Protein AF-A0A3P0PEV6-F1 (afdb_monomer)

Mean predicted aligned error: 9.96 Å

Radius of gyration: 18.01 Å; Cα contacts (8 Å, |Δi|>4): 30; chains: 1; bounding box: 53×32×45 Å

Solvent-accessible surface area (backbone atoms only — not comparable to full-atom values): 5858 Å² total; per-residue (Å²): 141,81,81,79,68,95,72,70,82,82,66,92,48,64,63,64,46,45,53,36,27,69,72,70,74,48,88,62,90,72,59,62,89,74,45,46,67,37,41,75,70,62,70,40,79,86,80,74,86,86,73,80,89,79,88,76,76,92,76,93,84,73,64,90,91,54,81,74,51,72,69,55,47,52,51,56,73,65,50,70,82,85,123

Structure (mmCIF, N/CA/C/O backbone):
data_AF-A0A3P0PEV6-F1
#
_entry.id   AF-A0A3P0PEV6-F1
#
loop_
_atom_site.group_PDB
_atom_site.id
_atom_site.type_symbol
_atom_site.label_atom_id
_atom_site.label_alt_id
_atom_site.label_comp_id
_atom_site.label_asym_id
_atom_site.label_entity_id
_atom_site.label_seq_id
_atom_site.pdbx_PDB_ins_code
_atom_site.Cartn_x
_atom_site.Cartn_y
_atom_site.Cartn_z
_atom_site.occupancy
_atom_site.B_iso_or_equiv
_atom_site.auth_seq_id
_atom_site.auth_comp_id
_atom_site.auth_asym_id
_atom_site.auth_atom_id
_atom_site.pdbx_PDB_model_num
ATOM 1 N N . MET A 1 1 ? -32.821 9.396 5.094 1.00 35.88 1 MET A N 1
ATOM 2 C CA . MET A 1 1 ? -32.161 10.718 5.088 1.00 35.88 1 MET A CA 1
ATOM 3 C C . MET A 1 1 ? -30.708 10.529 5.484 1.00 35.88 1 MET A C 1
ATOM 5 O O . MET A 1 1 ? -30.460 10.161 6.619 1.00 35.88 1 MET A O 1
ATOM 9 N N . ASN A 1 2 ? -29.790 10.694 4.534 1.00 36.09 2 ASN A N 1
ATOM 10 C CA . ASN A 1 2 ? -28.443 11.221 4.757 1.00 36.09 2 ASN A CA 1
ATOM 11 C C . ASN A 1 2 ? -27.929 11.677 3.390 1.00 36.09 2 ASN A C 1
ATOM 13 O O . ASN A 1 2 ? -27.650 10.878 2.500 1.00 36.09 2 ASN A O 1
ATOM 17 N N . THR A 1 3 ? -27.960 12.988 3.206 1.00 36.88 3 THR A N 1
ATOM 18 C CA . THR A 1 3 ? -27.526 13.722 2.025 1.00 36.88 3 THR A CA 1
ATOM 19 C C . THR A 1 3 ? -26.007 13.619 1.931 1.00 36.88 3 THR A C 1
ATOM 21 O O . THR A 1 3 ? -25.294 14.181 2.757 1.00 36.88 3 THR A O 1
ATOM 24 N N . VAL A 1 4 ? -25.501 12.901 0.928 1.00 48.25 4 VAL A N 1
ATOM 25 C CA . VAL A 1 4 ? -24.099 13.033 0.516 1.00 48.25 4 VAL A CA 1
ATOM 26 C C . VAL A 1 4 ? -23.953 14.450 -0.031 1.00 48.25 4 VAL A C 1
ATOM 28 O O . VAL A 1 4 ? -24.564 14.797 -1.041 1.00 48.25 4 VAL A O 1
ATOM 31 N N . VAL A 1 5 ? -23.224 15.299 0.691 1.00 43.81 5 VAL A N 1
ATOM 32 C CA . VAL A 1 5 ? -22.986 16.695 0.315 1.00 43.81 5 VAL A CA 1
ATOM 33 C C . VAL A 1 5 ? -22.260 16.704 -1.031 1.00 43.81 5 VAL A C 1
ATOM 35 O O . VAL A 1 5 ? -21.173 16.146 -1.158 1.00 43.81 5 VAL A O 1
ATOM 38 N N . GLY A 1 6 ? -22.880 17.312 -2.044 1.00 47.06 6 GLY A N 1
ATOM 39 C CA . GLY A 1 6 ? -22.467 17.273 -3.453 1.00 47.06 6 GLY A CA 1
ATOM 40 C C . GLY A 1 6 ? -21.177 18.020 -3.805 1.00 47.06 6 GLY A C 1
ATOM 41 O O . GLY A 1 6 ? -21.077 18.515 -4.916 1.00 47.06 6 GLY A O 1
ATOM 42 N N . ASN A 1 7 ? -20.219 18.124 -2.881 1.00 52.97 7 ASN A N 1
ATOM 43 C CA . ASN A 1 7 ? -18.923 18.787 -3.060 1.00 52.97 7 ASN A CA 1
ATOM 44 C C . ASN A 1 7 ? -17.824 18.165 -2.170 1.00 52.97 7 ASN A C 1
ATOM 46 O O . ASN A 1 7 ? -16.937 18.866 -1.689 1.00 52.97 7 ASN A O 1
ATOM 50 N N . ALA A 1 8 ? -17.867 16.854 -1.910 1.00 56.5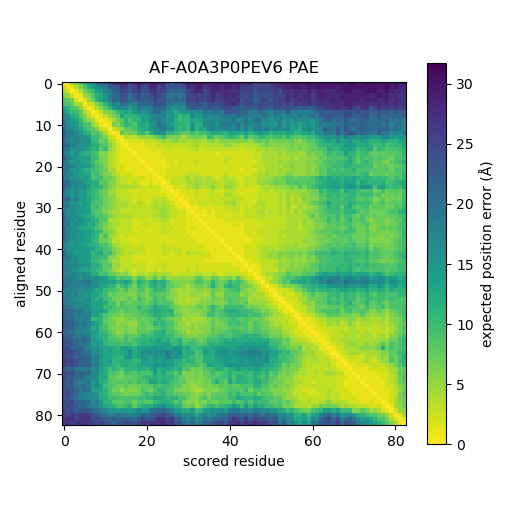6 8 ALA A N 1
ATOM 51 C CA . ALA A 1 8 ? -16.735 16.188 -1.267 1.00 56.56 8 ALA A CA 1
ATOM 52 C C . ALA A 1 8 ? -15.530 16.205 -2.236 1.00 56.56 8 ALA A C 1
ATOM 54 O O . ALA A 1 8 ? -15.644 15.653 -3.338 1.00 56.56 8 ALA A O 1
ATOM 55 N N . PRO A 1 9 ? -14.398 16.851 -1.890 1.00 54.56 9 PRO A N 1
ATOM 56 C CA . PRO A 1 9 ? -13.250 16.936 -2.781 1.00 54.56 9 PRO A CA 1
ATOM 57 C C . PRO A 1 9 ? -12.751 15.527 -3.090 1.00 54.56 9 PRO A C 1
ATOM 59 O O . PRO A 1 9 ? -12.316 14.788 -2.210 1.00 54.56 9 PRO A O 1
ATOM 62 N N . THR A 1 10 ? -12.828 15.134 -4.359 1.00 53.50 10 THR A N 1
ATOM 63 C CA . THR A 1 10 ? -12.289 13.849 -4.799 1.00 53.50 10 THR A CA 1
ATOM 64 C C . THR A 1 10 ? -10.780 13.999 -4.911 1.00 53.50 10 THR A C 1
ATOM 66 O O . THR A 1 10 ? -10.242 14.417 -5.937 1.00 53.50 10 THR A O 1
ATOM 69 N N . VAL A 1 11 ? -10.077 13.722 -3.819 1.00 56.12 11 VAL A N 1
ATOM 70 C CA . VAL A 1 11 ? -8.618 13.769 -3.807 1.00 56.12 11 VAL A CA 1
ATOM 71 C C . VAL A 1 11 ? -8.107 12.516 -4.519 1.00 56.12 11 VAL A C 1
ATOM 73 O O . VAL A 1 11 ? -8.184 11.411 -3.994 1.00 56.12 11 VAL A O 1
ATOM 76 N N . ASN A 1 12 ? -7.563 12.674 -5.729 1.00 57.09 12 ASN A N 1
ATOM 77 C CA . ASN A 1 12 ? -6.950 11.579 -6.505 1.00 57.09 12 ASN A CA 1
ATOM 78 C C . ASN A 1 12 ? -5.591 11.114 -5.929 1.00 57.09 12 ASN A C 1
ATOM 80 O O . ASN A 1 12 ? -4.830 10.392 -6.565 1.00 57.09 12 ASN A O 1
ATOM 84 N N . GLN A 1 13 ? -5.251 11.574 -4.729 1.00 61.75 13 GLN A N 1
ATOM 85 C CA . GLN A 1 13 ? -4.075 11.156 -3.990 1.00 61.75 13 GLN A CA 1
ATOM 86 C C . GLN A 1 13 ? -4.575 10.326 -2.810 1.00 61.75 13 GLN A C 1
ATOM 88 O O . GLN A 1 13 ? -5.228 10.842 -1.902 1.00 61.75 13 GLN A O 1
ATOM 93 N N . VAL A 1 14 ? -4.298 9.024 -2.833 1.00 72.12 14 VAL A N 1
ATOM 94 C CA . VAL A 1 14 ? -4.738 8.119 -1.762 1.00 72.12 14 VAL A CA 1
ATOM 95 C C . VAL A 1 14 ? -4.073 8.517 -0.436 1.00 72.12 14 VAL A C 1
ATOM 97 O O . VAL A 1 14 ? -4.729 8.525 0.599 1.00 72.12 14 VAL A O 1
ATOM 100 N N . THR A 1 15 ? -2.809 8.953 -0.473 1.00 79.62 15 THR A N 1
ATOM 101 C CA . THR A 1 15 ? -2.006 9.253 0.723 1.00 79.62 15 THR A CA 1
ATOM 102 C C . THR A 1 15 ? -2.549 10.404 1.587 1.00 79.62 15 THR A C 1
ATOM 104 O O . THR A 1 15 ? -2.720 10.182 2.782 1.00 79.62 15 THR A O 1
ATOM 107 N N . PRO A 1 16 ? -2.883 11.604 1.064 1.00 82.06 16 PRO A N 1
ATOM 108 C CA . PRO A 1 16 ? -3.400 12.690 1.901 1.00 82.06 16 PRO A CA 1
ATOM 109 C C . PRO A 1 16 ? -4.748 12.374 2.559 1.00 82.06 16 PRO A C 1
ATOM 111 O O . PRO A 1 16 ? -4.919 12.653 3.741 1.00 82.06 16 PRO A O 1
ATOM 114 N N . SER A 1 17 ? -5.682 11.750 1.827 1.00 83.94 17 SER A N 1
ATOM 115 C CA . SER A 1 17 ? -6.981 11.348 2.398 1.00 83.94 17 SER A CA 1
ATOM 116 C C . SER A 1 17 ? -6.828 10.256 3.461 1.00 83.94 17 SER A C 1
ATOM 118 O O . SER A 1 17 ? -7.536 10.249 4.464 1.00 83.94 17 SER A O 1
ATOM 120 N N . PHE A 1 18 ? -5.865 9.348 3.277 1.00 88.06 18 PHE A N 1
ATOM 121 C CA . PHE A 1 18 ? -5.562 8.318 4.260 1.00 88.06 18 PHE A CA 1
ATOM 122 C C . PHE A 1 18 ? -4.956 8.901 5.536 1.00 88.06 18 PHE A C 1
ATOM 124 O O . PHE A 1 18 ? -5.390 8.546 6.627 1.00 88.06 18 PHE A O 1
ATOM 131 N N . ASN A 1 19 ? -4.033 9.857 5.410 1.00 88.44 19 ASN A N 1
ATOM 132 C CA . ASN A 1 19 ? -3.468 10.558 6.563 1.00 88.44 19 ASN A CA 1
ATOM 133 C C . ASN A 1 19 ? -4.537 11.353 7.326 1.00 88.44 19 ASN A C 1
ATOM 135 O O . ASN A 1 19 ? -4.581 11.281 8.546 1.00 88.44 19 ASN A O 1
ATOM 139 N N . ALA A 1 20 ? -5.443 12.045 6.629 1.00 88.00 20 ALA A N 1
ATOM 140 C CA . ALA A 1 20 ? -6.554 12.739 7.281 1.00 88.00 20 ALA A CA 1
ATOM 141 C C . ALA A 1 20 ? -7.456 11.772 8.073 1.00 88.00 20 ALA A C 1
ATOM 143 O O . ALA A 1 20 ? -7.868 12.090 9.186 1.00 88.00 20 ALA A O 1
ATOM 144 N N . ALA A 1 21 ? 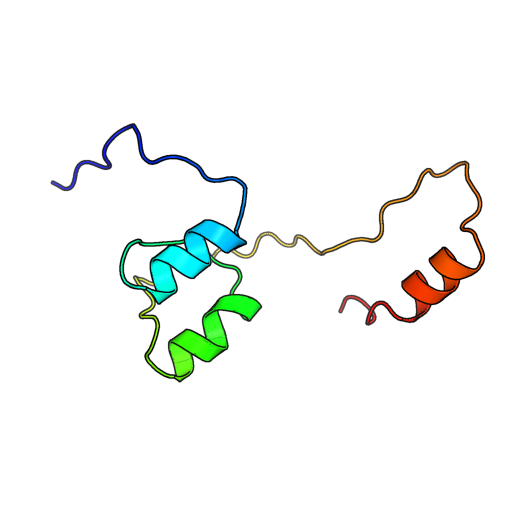-7.711 10.572 7.540 1.00 90.00 21 ALA A N 1
ATOM 145 C CA . ALA A 1 21 ? -8.466 9.542 8.250 1.00 90.00 21 ALA A CA 1
ATOM 146 C C . ALA A 1 21 ? -7.725 8.997 9.486 1.00 90.00 21 ALA A C 1
ATOM 148 O O . ALA A 1 21 ? -8.363 8.748 10.506 1.00 90.00 21 ALA A O 1
ATOM 149 N N . LEU A 1 22 ? -6.396 8.848 9.426 1.00 91.25 22 LEU A N 1
ATOM 150 C CA . LEU A 1 22 ? -5.582 8.454 10.586 1.00 91.25 22 LEU A CA 1
ATOM 151 C C . LEU A 1 22 ? -5.622 9.495 11.714 1.00 91.25 22 LEU A C 1
ATOM 153 O O . LEU A 1 22 ? -5.617 9.119 12.882 1.00 91.25 22 LEU A O 1
ATOM 157 N N . GLU A 1 23 ? -5.727 10.779 11.371 1.00 92.50 23 GLU A N 1
ATOM 158 C CA . GLU A 1 23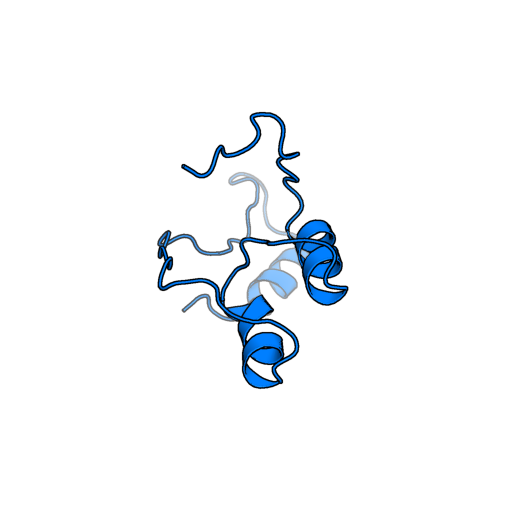 ? -5.892 11.888 12.325 1.00 92.50 23 GLU A CA 1
ATOM 159 C C . GLU A 1 23 ? -7.353 12.065 12.799 1.00 92.50 23 GLU A C 1
ATOM 161 O O . GLU A 1 23 ? -7.667 12.989 13.549 1.00 92.50 23 GLU A O 1
ATOM 166 N N . GLY A 1 24 ? -8.280 11.209 12.349 1.00 89.56 24 GLY A N 1
AT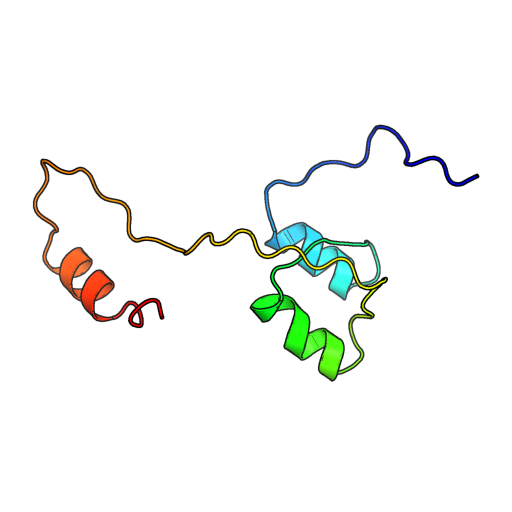OM 167 C CA . GLY A 1 24 ? -9.702 11.296 12.697 1.00 89.56 24 GLY A CA 1
ATOM 168 C C . GLY A 1 24 ? -10.448 12.466 12.044 1.00 89.56 24 GLY A C 1
ATOM 169 O O . GLY A 1 24 ? -11.535 12.826 12.493 1.00 89.56 24 GLY A O 1
ATOM 170 N N . LEU A 1 25 ? -9.881 13.063 10.992 1.00 88.75 25 LEU A N 1
ATOM 171 C CA . LEU A 1 25 ? -10.425 14.235 10.300 1.00 88.75 25 LEU A CA 1
ATOM 172 C C . LEU A 1 25 ? -11.286 13.881 9.078 1.00 88.75 25 LEU A C 1
ATOM 174 O O . LEU A 1 25 ? -11.917 14.772 8.512 1.00 88.75 25 LEU A O 1
ATOM 178 N N . ASP A 1 26 ? -11.300 12.615 8.645 1.00 84.12 26 ASP A N 1
ATOM 179 C CA . ASP A 1 26 ? -11.976 12.203 7.409 1.00 84.12 26 ASP A CA 1
ATOM 180 C C . ASP A 1 26 ? -12.404 10.720 7.401 1.00 84.12 26 ASP A C 1
ATOM 182 O O . ASP A 1 26 ? -11.959 9.909 8.218 1.00 84.12 26 ASP A O 1
ATOM 186 N N . VAL A 1 27 ? -13.247 10.357 6.430 1.00 86.44 27 VAL A N 1
ATOM 187 C CA . VAL A 1 27 ? -13.568 8.977 6.046 1.00 86.44 27 VAL A CA 1
ATOM 188 C C . VAL A 1 27 ? -13.013 8.723 4.648 1.00 86.44 27 VAL A C 1
ATOM 190 O O . VAL A 1 27 ? -13.429 9.345 3.676 1.00 86.44 27 VAL A O 1
ATOM 193 N N . THR A 1 28 ? -12.110 7.751 4.522 1.00 87.50 28 THR A N 1
ATOM 194 C CA . THR A 1 28 ? -11.416 7.467 3.258 1.00 87.50 28 THR A CA 1
ATOM 195 C C . THR A 1 28 ? -11.703 6.068 2.714 1.00 87.50 28 THR A C 1
ATOM 197 O O . THR A 1 28 ? -11.977 5.121 3.457 1.00 87.50 28 THR A O 1
ATOM 200 N N . ARG A 1 29 ? -11.560 5.915 1.393 1.00 85.62 29 ARG A N 1
ATOM 201 C CA . ARG A 1 29 ? -11.465 4.611 0.732 1.00 85.62 29 ARG A CA 1
ATOM 202 C C . ARG A 1 29 ? -9.995 4.280 0.511 1.00 85.62 29 ARG A C 1
ATOM 204 O O . ARG A 1 29 ? -9.315 4.940 -0.267 1.00 85.62 29 ARG A O 1
ATOM 211 N N . SER A 1 30 ? -9.534 3.201 1.130 1.00 85.12 30 SER A N 1
ATOM 212 C CA . SER A 1 30 ? -8.145 2.756 1.036 1.00 85.12 30 SER A CA 1
ATOM 213 C C . SER A 1 30 ? -8.039 1.352 0.442 1.00 85.12 30 SER A C 1
ATOM 215 O O . SER A 1 30 ? -8.999 0.578 0.470 1.00 85.12 30 SER A O 1
ATOM 217 N N . ARG A 1 31 ? -6.866 1.017 -0.108 1.00 85.44 31 ARG A N 1
ATOM 218 C CA . ARG A 1 31 ? -6.539 -0.377 -0.427 1.00 85.44 31 ARG A CA 1
ATOM 219 C C . ARG A 1 31 ? -6.355 -1.133 0.879 1.00 85.44 31 ARG A C 1
ATOM 221 O O . ARG A 1 31 ? -5.705 -0.639 1.797 1.00 85.44 31 ARG A O 1
ATOM 228 N N . ASP A 1 32 ? -6.866 -2.355 0.921 1.00 85.50 32 ASP A N 1
ATOM 229 C CA . ASP A 1 32 ? -6.868 -3.161 2.139 1.00 85.50 32 ASP A CA 1
ATOM 230 C C . ASP A 1 32 ? -5.458 -3.333 2.731 1.00 85.50 32 ASP A C 1
ATOM 232 O O . ASP A 1 32 ? -5.262 -3.101 3.916 1.00 85.50 32 ASP A O 1
ATOM 236 N N . VAL A 1 33 ? -4.446 -3.573 1.888 1.00 85.62 33 VAL A N 1
ATOM 237 C CA . VAL A 1 33 ? -3.035 -3.680 2.308 1.00 85.62 33 VAL A CA 1
ATOM 238 C C . VAL A 1 33 ? -2.503 -2.457 3.061 1.00 85.62 33 VAL A C 1
ATOM 240 O O . VAL A 1 33 ? -1.618 -2.606 3.894 1.00 85.62 33 VAL A O 1
ATOM 243 N N . MET A 1 34 ? -3.027 -1.258 2.791 1.00 88.50 34 MET A N 1
ATOM 244 C CA . MET A 1 34 ? -2.612 -0.048 3.506 1.00 88.50 34 MET A CA 1
ATOM 245 C C . MET A 1 34 ? -3.404 0.154 4.798 1.00 88.50 34 MET A C 1
ATOM 247 O O . MET A 1 34 ? -2.854 0.632 5.783 1.00 88.50 34 MET A O 1
ATOM 251 N N . ALA A 1 35 ? -4.698 -0.178 4.797 1.00 90.25 35 ALA A N 1
ATOM 252 C CA . ALA A 1 35 ? -5.582 0.063 5.935 1.00 90.25 35 ALA A CA 1
ATOM 253 C C . ALA A 1 35 ? -5.490 -1.016 7.019 1.00 90.25 35 ALA A C 1
ATOM 255 O O . ALA A 1 35 ? -5.685 -0.712 8.195 1.00 90.25 35 ALA A O 1
ATOM 256 N N . ARG A 1 36 ? -5.190 -2.262 6.637 1.00 91.12 36 ARG A N 1
ATOM 257 C CA . ARG A 1 36 ? -5.259 -3.436 7.514 1.00 91.12 36 ARG A CA 1
ATOM 258 C C . ARG A 1 36 ? -4.480 -3.284 8.828 1.00 91.12 36 ARG A C 1
ATOM 260 O O . ARG A 1 36 ? -5.108 -3.501 9.860 1.00 91.12 36 ARG A O 1
ATOM 267 N N . PRO A 1 37 ? -3.215 -2.814 8.850 1.00 93.75 37 PRO A N 1
ATOM 268 C CA . PRO A 1 37 ? -2.474 -2.669 10.106 1.00 93.75 37 PRO A CA 1
ATOM 269 C C . PRO A 1 37 ? -3.145 -1.704 11.092 1.00 93.75 37 PRO A C 1
ATOM 271 O O . PRO A 1 37 ? -3.137 -1.938 12.295 1.00 93.75 37 PRO A O 1
ATOM 274 N N . PHE A 1 38 ? -3.764 -0.637 10.581 1.00 93.25 38 PHE A N 1
ATOM 275 C CA . PHE A 1 38 ? -4.425 0.384 11.394 1.00 93.25 38 PHE A CA 1
ATOM 276 C C . PHE A 1 38 ? -5.826 -0.032 11.841 1.00 93.25 38 PHE A C 1
ATOM 278 O O . PHE A 1 38 ? -6.317 0.435 12.865 1.00 93.25 38 PHE A O 1
ATOM 285 N N . ILE A 1 39 ? -6.484 -0.903 11.075 1.00 92.62 39 ILE A N 1
ATOM 286 C CA . ILE A 1 39 ? -7.735 -1.536 11.496 1.00 92.62 39 ILE A CA 1
ATOM 287 C C . ILE A 1 39 ? -7.447 -2.540 12.616 1.00 92.62 39 ILE A C 1
ATOM 289 O O . ILE A 1 39 ? -8.134 -2.537 13.633 1.00 92.62 39 ILE A O 1
ATOM 293 N N . GLU A 1 40 ? -6.408 -3.362 12.454 1.00 93.75 40 GLU A N 1
ATOM 294 C CA . GLU A 1 40 ? -5.982 -4.351 13.450 1.00 93.75 40 GLU A CA 1
ATOM 295 C C . GLU A 1 40 ? -5.488 -3.694 14.748 1.00 93.75 40 GLU A C 1
ATOM 297 O O . GLU A 1 40 ? -5.778 -4.197 15.832 1.00 93.75 40 GLU A O 1
ATOM 302 N N . SER A 1 41 ? -4.813 -2.541 14.666 1.00 95.50 41 SER A N 1
ATOM 303 C CA . SER A 1 41 ? -4.413 -1.756 15.844 1.00 95.50 41 SER A CA 1
ATOM 304 C C . SER A 1 41 ? -5.562 -0.977 16.498 1.00 95.50 41 SER A C 1
ATOM 306 O O . SER A 1 41 ? -5.369 -0.389 17.561 1.00 95.50 41 SER A O 1
ATOM 308 N N . GLY A 1 42 ? -6.739 -0.922 15.865 1.00 93.50 42 GLY A N 1
ATOM 309 C CA . GLY A 1 42 ? -7.887 -0.133 16.320 1.00 93.50 42 GLY A CA 1
ATOM 310 C C . GLY A 1 42 ? -7.788 1.374 16.046 1.00 93.50 42 GLY A C 1
ATOM 311 O O . GLY A 1 42 ? -8.681 2.117 16.447 1.00 93.50 42 GLY A O 1
ATOM 312 N N . THR A 1 43 ? -6.742 1.834 15.353 1.00 94.00 43 THR A N 1
ATOM 313 C CA . THR A 1 43 ? -6.576 3.240 14.940 1.00 94.00 43 THR A CA 1
ATOM 314 C C . THR A 1 43 ? -7.626 3.652 13.906 1.00 94.00 43 THR A C 1
ATOM 316 O O . THR A 1 43 ? -8.139 4.765 13.949 1.00 94.00 43 THR A O 1
ATOM 319 N N . LEU A 1 44 ? -7.977 2.747 12.990 1.00 93.25 44 LEU A N 1
ATOM 320 C CA . LEU A 1 44 ? -9.055 2.928 12.024 1.00 93.25 44 LEU A CA 1
ATOM 321 C C . LEU A 1 44 ? -10.192 1.950 12.309 1.00 93.25 44 LEU A C 1
ATOM 323 O O . LEU A 1 44 ? -9.980 0.795 12.670 1.00 93.25 44 LEU A O 1
ATOM 327 N N . LYS A 1 45 ? -11.423 2.392 12.055 1.00 91.50 45 LYS A N 1
ATOM 328 C CA . LYS A 1 45 ? -12.606 1.531 12.090 1.00 91.50 45 LYS A CA 1
ATOM 329 C C . LYS A 1 45 ? -13.147 1.343 10.681 1.00 91.50 45 LYS A C 1
ATOM 331 O O . LYS A 1 45 ? -13.467 2.313 9.997 1.00 91.50 45 LYS A O 1
ATOM 336 N N . ARG A 1 46 ? -13.312 0.088 10.259 1.00 89.06 46 ARG A N 1
ATOM 337 C CA . ARG A 1 46 ? -14.004 -0.229 9.004 1.00 89.06 46 ARG A CA 1
ATOM 338 C C . ARG A 1 46 ? -15.482 0.158 9.111 1.00 89.06 46 ARG A C 1
ATOM 340 O O . ARG A 1 46 ? -16.167 -0.248 10.049 1.00 89.06 46 ARG A O 1
ATOM 347 N N . ILE A 1 47 ? -15.975 0.920 8.135 1.00 88.19 47 ILE A N 1
ATOM 348 C CA . ILE A 1 47 ? -17.387 1.304 8.035 1.00 88.19 47 ILE A CA 1
ATOM 349 C C . ILE A 1 47 ? -18.051 0.439 6.957 1.00 88.19 47 ILE A C 1
ATOM 351 O O . ILE A 1 47 ? -17.902 0.690 5.763 1.00 88.19 47 ILE A O 1
ATOM 355 N N . GLY A 1 48 ? -18.784 -0.585 7.399 1.00 83.31 48 GLY A N 1
ATOM 356 C CA . GLY A 1 48 ? -19.546 -1.494 6.540 1.00 83.31 48 GLY A CA 1
ATOM 357 C C . GLY A 1 48 ? -18.710 -2.506 5.746 1.00 83.31 48 GLY A C 1
ATOM 358 O O . GLY A 1 48 ? -17.476 -2.504 5.745 1.00 83.31 48 GLY A O 1
ATOM 359 N N . ASP A 1 49 ? -19.414 -3.371 5.018 1.00 76.56 49 ASP A N 1
ATOM 360 C CA . ASP A 1 49 ? -18.814 -4.473 4.254 1.00 76.56 49 ASP A CA 1
ATOM 361 C C . ASP A 1 49 ? -18.458 -4.088 2.816 1.00 76.56 49 ASP A C 1
ATOM 363 O O . ASP A 1 49 ? -18.250 -4.950 1.967 1.00 76.56 49 ASP A O 1
ATOM 367 N N . PHE A 1 50 ? -18.341 -2.791 2.524 1.00 75.12 50 PHE A N 1
ATOM 368 C CA . PHE A 1 50 ? -18.043 -2.320 1.176 1.00 75.12 50 PHE A CA 1
ATOM 369 C C . PHE A 1 50 ? -16.588 -2.618 0.786 1.00 75.12 50 PHE A C 1
ATOM 371 O O . PHE A 1 50 ? -15.688 -1.791 0.922 1.00 75.12 50 PHE A O 1
ATOM 378 N N . SER A 1 51 ? -16.360 -3.824 0.280 1.00 77.25 51 SER A N 1
ATOM 379 C CA . SER A 1 51 ? -15.149 -4.218 -0.429 1.00 77.25 51 SER A CA 1
ATOM 380 C C . SER A 1 51 ? -15.481 -4.436 -1.895 1.00 77.25 51 SER A C 1
ATOM 382 O O . SER A 1 51 ? -16.466 -5.089 -2.228 1.00 77.25 51 SER A O 1
ATOM 384 N N . TYR A 1 52 ? -14.635 -3.910 -2.773 1.00 79.19 52 TYR A N 1
ATOM 385 C CA . TYR A 1 52 ? -14.731 -4.163 -4.203 1.00 79.19 52 TYR A CA 1
ATOM 386 C C . TYR A 1 52 ? -13.357 -4.572 -4.712 1.00 79.19 52 TYR A C 1
ATOM 388 O O . TYR A 1 52 ? -12.425 -3.763 -4.673 1.00 79.19 52 TYR A O 1
ATOM 396 N N . ASP A 1 53 ? -13.243 -5.812 -5.177 1.00 79.81 53 ASP A N 1
ATOM 397 C CA . ASP A 1 53 ? -12.057 -6.261 -5.890 1.00 79.81 53 ASP A CA 1
ATOM 398 C C . ASP A 1 53 ? -12.113 -5.725 -7.323 1.00 79.81 53 ASP A C 1
ATOM 400 O O . ASP A 1 53 ? -13.042 -5.988 -8.084 1.00 79.81 53 ASP A O 1
ATOM 404 N N . THR A 1 54 ? -11.120 -4.916 -7.676 1.00 79.31 54 THR A N 1
ATOM 405 C CA . THR A 1 54 ? -11.035 -4.330 -9.016 1.00 79.31 54 THR A CA 1
ATOM 406 C C . THR A 1 54 ? -10.360 -5.259 -10.024 1.00 79.31 54 THR A C 1
ATOM 408 O O . THR A 1 54 ? -10.362 -4.934 -11.211 1.00 79.31 54 THR A O 1
ATOM 411 N N . GLY A 1 55 ? -9.717 -6.344 -9.573 1.00 79.69 55 GLY A N 1
ATOM 412 C CA . GLY A 1 55 ? -8.833 -7.184 -10.387 1.00 79.69 55 GLY A CA 1
ATOM 413 C C . GLY A 1 55 ? -7.591 -6.454 -10.920 1.00 79.69 55 GLY A C 1
ATOM 414 O O . GLY A 1 55 ? -6.835 -7.012 -11.715 1.00 79.69 55 GLY A O 1
ATOM 415 N N . ARG A 1 56 ? -7.373 -5.190 -10.526 1.00 76.44 56 ARG A N 1
ATOM 416 C CA . ARG A 1 56 ? -6.253 -4.369 -10.997 1.00 76.44 56 ARG A CA 1
ATOM 417 C C . ARG A 1 56 ? -4.992 -4.709 -10.219 1.00 76.44 56 ARG A C 1
ATOM 419 O O . ARG A 1 56 ? -5.023 -4.863 -9.002 1.00 76.44 56 ARG A O 1
ATOM 426 N N . ARG A 1 57 ? -3.876 -4.752 -10.939 1.00 77.25 57 ARG A N 1
ATOM 427 C CA . ARG A 1 57 ? -2.535 -4.982 -10.400 1.00 77.25 57 ARG A CA 1
ATOM 428 C C . ARG A 1 57 ? -1.656 -3.777 -10.696 1.00 77.25 57 ARG A C 1
ATOM 430 O O . ARG A 1 57 ? -1.893 -3.064 -11.673 1.00 77.25 57 ARG A O 1
ATOM 437 N N . ASP A 1 58 ? -0.655 -3.560 -9.855 1.00 77.12 58 ASP A N 1
ATOM 438 C CA . ASP A 1 58 ? 0.369 -2.558 -10.128 1.00 77.12 58 ASP A CA 1
ATOM 439 C C . ASP A 1 58 ? 1.355 -3.128 -11.157 1.00 77.12 58 ASP A C 1
ATOM 441 O O . ASP A 1 58 ? 1.831 -4.256 -11.022 1.00 77.12 58 ASP A O 1
ATOM 445 N N . CYS A 1 59 ? 1.636 -2.360 -12.211 1.00 78.19 59 CYS A N 1
ATOM 446 C CA . CYS A 1 59 ? 2.432 -2.811 -13.351 1.00 78.19 59 CYS A CA 1
ATOM 447 C C . CYS A 1 59 ? 3.604 -1.86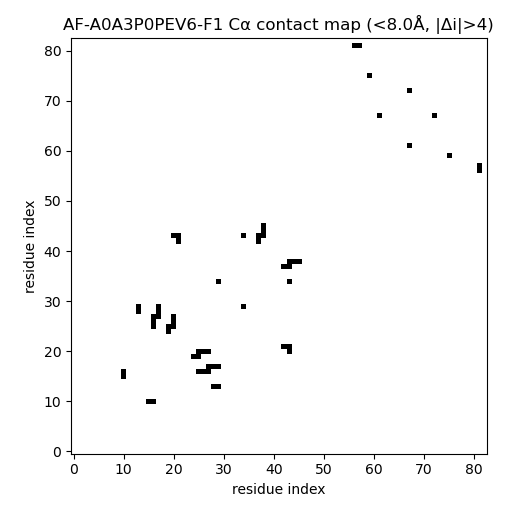3 -13.606 1.00 78.19 59 CYS A C 1
ATOM 449 O O . CYS A 1 59 ? 3.452 -0.641 -13.551 1.00 78.19 59 CYS A O 1
ATOM 451 N N . LEU A 1 60 ? 4.754 -2.419 -13.992 1.00 81.31 60 LEU A N 1
ATOM 452 C CA . LEU A 1 60 ? 5.839 -1.631 -14.568 1.00 81.31 60 LEU A CA 1
ATOM 453 C C . LEU A 1 60 ? 5.484 -1.259 -16.012 1.00 81.31 60 LEU A C 1
ATOM 455 O O . LEU A 1 60 ? 5.481 -2.113 -16.898 1.00 81.31 60 LEU A O 1
ATOM 459 N N . VAL A 1 61 ? 5.205 0.019 -16.256 1.00 84.44 61 VAL A N 1
ATOM 460 C CA . VAL A 1 61 ? 4.872 0.528 -17.593 1.00 84.44 61 VAL A CA 1
ATOM 461 C C . VAL A 1 61 ? 6.111 1.148 -18.236 1.00 84.44 61 VAL A C 1
ATOM 463 O O . VAL A 1 61 ? 6.760 2.013 -17.651 1.00 84.44 61 VAL A O 1
ATOM 466 N N . HIS A 1 62 ? 6.432 0.732 -19.462 1.00 84.75 62 HIS A N 1
ATOM 467 C CA . HIS A 1 62 ? 7.499 1.327 -20.267 1.00 84.75 62 HIS A CA 1
ATOM 468 C C . HIS A 1 62 ? 7.112 1.384 -21.751 1.00 84.75 62 HIS A C 1
ATOM 470 O O . HIS A 1 62 ? 6.254 0.634 -22.217 1.00 84.75 62 HIS A O 1
ATOM 476 N N . ALA A 1 63 ? 7.757 2.268 -22.517 1.00 87.19 63 ALA A N 1
ATOM 477 C CA . ALA A 1 63 ? 7.542 2.353 -23.960 1.00 87.19 63 ALA A CA 1
ATOM 4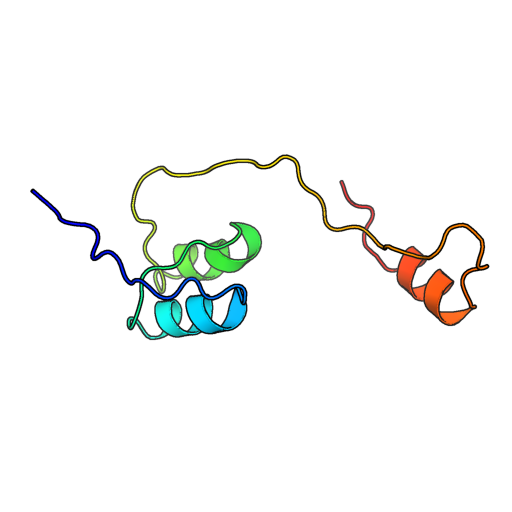78 C C . ALA A 1 63 ? 7.983 1.050 -24.652 1.00 87.19 63 ALA A C 1
ATOM 480 O O . ALA A 1 63 ? 9.118 0.603 -24.470 1.00 87.19 63 ALA A O 1
ATOM 481 N N . LYS A 1 64 ? 7.103 0.465 -25.477 1.00 84.00 64 LYS A N 1
ATOM 482 C CA . LYS A 1 64 ? 7.331 -0.830 -26.152 1.00 84.00 64 LYS A CA 1
ATOM 483 C C . LYS A 1 64 ? 8.579 -0.841 -27.044 1.00 84.00 64 LYS A C 1
ATOM 485 O O . LYS A 1 64 ? 9.248 -1.860 -27.149 1.00 84.00 64 LYS A O 1
ATOM 490 N N . TYR A 1 65 ? 8.889 0.287 -27.680 1.00 88.00 65 TYR A N 1
ATOM 491 C CA . TYR A 1 65 ? 10.000 0.423 -28.628 1.00 88.00 65 TYR A CA 1
ATOM 492 C C . TYR A 1 65 ? 11.343 0.764 -27.966 1.00 88.00 65 TYR A C 1
ATOM 494 O O . TYR A 1 65 ? 12.357 0.860 -28.653 1.00 88.00 65 TYR A O 1
ATOM 502 N N . ARG A 1 66 ? 11.375 0.981 -26.645 1.00 86.00 66 ARG A N 1
ATOM 503 C CA . ARG A 1 66 ? 12.590 1.370 -25.926 1.00 86.00 66 ARG A CA 1
ATOM 504 C C . ARG A 1 66 ? 13.101 0.198 -25.103 1.00 86.00 66 ARG A C 1
ATOM 506 O O . ARG A 1 66 ? 12.385 -0.333 -24.257 1.00 86.00 66 ARG A O 1
ATOM 513 N N . LEU A 1 67 ? 14.366 -0.164 -25.309 1.00 86.25 67 LEU A N 1
ATOM 514 C CA . LEU A 1 67 ? 15.041 -1.119 -24.437 1.00 86.25 67 LEU A CA 1
ATOM 515 C C . LEU A 1 67 ? 15.106 -0.555 -23.014 1.00 86.25 67 LEU A C 1
ATOM 517 O O . LEU A 1 67 ? 15.487 0.600 -22.808 1.00 86.25 67 LEU A O 1
ATOM 521 N N . LEU A 1 68 ? 14.769 -1.388 -22.029 1.00 87.69 68 LEU A N 1
ATOM 522 C CA . LEU A 1 68 ? 14.980 -1.056 -20.623 1.00 87.69 68 LEU A CA 1
ATOM 523 C C . LEU A 1 68 ? 16.481 -0.866 -20.382 1.00 87.69 68 LEU A C 1
ATOM 525 O O . LEU A 1 68 ? 17.280 -1.746 -20.727 1.00 87.69 68 LEU A O 1
ATOM 529 N N . GLY A 1 69 ? 16.855 0.271 -19.794 1.00 88.62 69 GLY A N 1
ATOM 530 C CA . GLY A 1 69 ? 18.222 0.512 -19.330 1.00 88.62 69 GLY A CA 1
ATOM 531 C C . GLY A 1 69 ? 18.60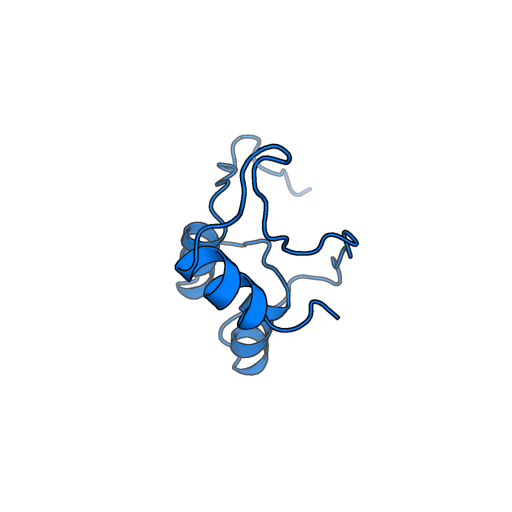3 -0.443 -18.196 1.00 88.62 69 GLY A C 1
ATOM 532 O O . GLY A 1 69 ? 17.728 -1.062 -17.591 1.00 88.62 69 GLY A O 1
ATOM 533 N N . ALA A 1 70 ? 19.898 -0.552 -17.891 1.00 89.38 70 ALA A N 1
ATOM 534 C CA . ALA A 1 70 ? 20.409 -1.489 -16.884 1.00 89.38 70 ALA A CA 1
ATOM 535 C C . ALA A 1 70 ? 19.677 -1.361 -15.534 1.00 89.38 70 ALA A C 1
ATOM 537 O O . ALA A 1 70 ? 19.110 -2.336 -15.053 1.00 89.38 70 ALA A O 1
ATOM 538 N N . HIS A 1 71 ? 19.563 -0.143 -14.997 1.00 88.94 71 HIS A N 1
ATOM 539 C CA . HIS A 1 71 ? 18.859 0.114 -13.734 1.00 88.94 71 HIS A CA 1
ATOM 540 C C . HIS A 1 71 ? 17.366 -0.237 -13.778 1.00 88.94 71 HIS A C 1
ATOM 542 O O . HIS A 1 71 ? 16.820 -0.738 -12.802 1.00 88.94 71 HIS A O 1
ATOM 548 N N . ALA A 1 72 ? 16.698 -0.014 -14.914 1.00 86.12 72 ALA A N 1
ATOM 549 C CA . ALA A 1 72 ? 15.279 -0.333 -15.059 1.00 86.12 72 ALA A CA 1
ATOM 550 C C . ALA A 1 72 ? 15.035 -1.850 -15.111 1.00 86.12 72 ALA A C 1
ATOM 552 O O . ALA A 1 72 ? 14.008 -2.323 -14.630 1.00 86.12 72 ALA A O 1
ATOM 553 N N . ARG A 1 73 ? 15.986 -2.622 -15.658 1.00 88.50 73 ARG A N 1
ATOM 554 C CA . ARG A 1 73 ? 15.958 -4.092 -15.600 1.00 88.50 73 ARG A CA 1
ATOM 555 C C . ARG A 1 73 ? 16.151 -4.579 -14.172 1.00 88.50 73 ARG A C 1
ATOM 557 O O . ARG A 1 73 ? 15.351 -5.377 -13.714 1.00 88.50 73 ARG A O 1
ATOM 564 N N . THR A 1 74 ? 17.131 -4.028 -13.458 1.00 89.00 74 THR A N 1
ATOM 565 C CA . THR A 1 74 ? 17.335 -4.338 -12.039 1.00 89.00 74 THR A CA 1
ATOM 566 C C . THR A 1 74 ? 16.081 -4.042 -11.218 1.00 89.00 74 THR A C 1
ATOM 568 O O . THR A 1 74 ? 15.641 -4.892 -10.456 1.00 89.00 74 THR A O 1
ATOM 571 N N . PHE A 1 75 ? 15.447 -2.883 -11.429 1.00 86.69 75 PHE A N 1
ATOM 572 C CA . PHE A 1 75 ? 14.191 -2.545 -10.759 1.00 86.69 75 PHE A CA 1
ATOM 573 C C . PHE A 1 75 ? 13.067 -3.537 -11.085 1.00 86.69 75 PHE A C 1
ATOM 575 O O . PHE A 1 75 ? 12.380 -3.994 -10.178 1.00 86.69 75 PHE A O 1
ATOM 582 N N . ARG A 1 76 ? 12.902 -3.913 -12.361 1.00 86.38 76 ARG A N 1
ATOM 583 C CA . ARG A 1 76 ? 11.949 -4.954 -12.775 1.00 86.38 76 ARG A CA 1
ATOM 584 C C . ARG A 1 76 ? 12.204 -6.276 -12.050 1.00 86.38 76 ARG A C 1
ATOM 586 O O . ARG A 1 76 ? 11.249 -6.914 -11.635 1.00 86.38 76 ARG A O 1
ATOM 593 N N . ASP A 1 77 ? 13.463 -6.676 -11.924 1.00 86.94 77 ASP A N 1
ATOM 594 C CA . ASP A 1 77 ? 13.845 -7.952 -11.311 1.00 86.94 77 ASP A CA 1
ATOM 595 C C . ASP A 1 77 ? 13.662 -7.938 -9.782 1.00 86.94 77 ASP A C 1
ATOM 597 O O . ASP A 1 77 ? 13.484 -8.989 -9.172 1.00 86.94 77 ASP A O 1
ATOM 601 N N . TRP A 1 78 ? 13.681 -6.755 -9.161 1.00 86.81 78 TRP A N 1
ATOM 602 C CA . TRP A 1 78 ? 13.383 -6.564 -7.738 1.00 86.81 78 TRP A CA 1
ATOM 603 C C . TRP A 1 78 ? 11.901 -6.391 -7.431 1.00 86.81 78 TRP A C 1
ATOM 605 O O . TRP A 1 78 ? 11.510 -6.570 -6.277 1.00 86.81 78 TRP A O 1
ATOM 615 N N . LEU A 1 79 ? 11.076 -6.020 -8.418 1.00 82.31 79 LEU A N 1
ATOM 616 C CA . LEU A 1 79 ? 9.635 -5.976 -8.216 1.00 82.31 79 LEU A CA 1
ATOM 617 C C . LEU A 1 79 ? 9.182 -7.392 -7.837 1.00 82.31 79 LEU A C 1
ATOM 619 O O . LEU A 1 79 ? 9.396 -8.320 -8.622 1.00 82.31 79 LEU A O 1
ATOM 623 N N . PRO A 1 80 ? 8.586 -7.583 -6.646 1.00 66.94 80 PRO A N 1
ATOM 624 C CA . PRO A 1 80 ? 8.107 -8.893 -6.241 1.00 66.94 80 PRO A CA 1
ATOM 625 C C . PRO A 1 80 ? 7.163 -9.405 -7.325 1.00 66.94 80 PRO A C 1
ATOM 627 O O . PRO A 1 80 ? 6.343 -8.636 -7.834 1.00 66.94 80 PRO A O 1
ATOM 630 N N . ALA A 1 81 ? 7.320 -10.675 -7.716 1.00 58.72 81 ALA A N 1
ATOM 631 C CA . ALA A 1 81 ? 6.458 -11.294 -8.711 1.00 58.72 81 ALA A CA 1
ATOM 632 C C . ALA A 1 81 ? 5.007 -10.994 -8.322 1.00 58.72 81 ALA A C 1
ATOM 634 O O . ALA A 1 81 ? 4.571 -11.373 -7.237 1.00 58.72 81 ALA A O 1
ATOM 635 N N . ALA A 1 82 ? 4.311 -10.219 -9.156 1.0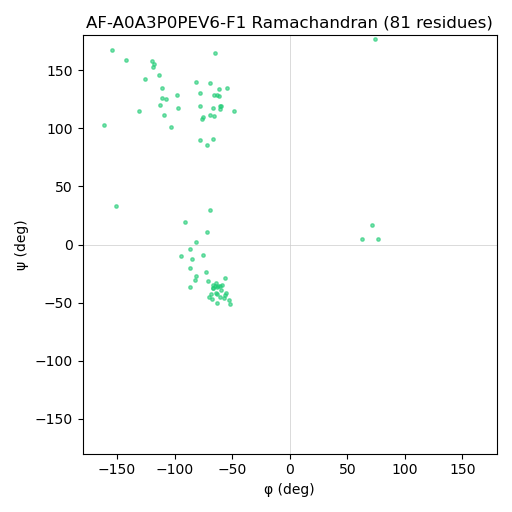0 50.81 82 ALA A N 1
ATOM 636 C CA . ALA A 1 82 ? 2.943 -9.805 -8.895 1.00 50.81 82 ALA A CA 1
ATOM 637 C C . ALA A 1 82 ? 2.054 -11.055 -8.943 1.00 50.81 82 ALA A C 1
ATOM 639 O O . ALA A 1 82 ? 1.613 -11.452 -10.023 1.00 50.81 82 ALA A O 1
ATOM 640 N N . VAL A 1 83 ? 1.867 -11.705 -7.790 1.00 41.44 83 VAL A N 1
ATOM 641 C CA . VAL A 1 83 ? 0.971 -12.858 -7.609 1.00 41.44 83 VAL A CA 1
ATOM 642 C C . VAL A 1 83 ? -0.449 -12.467 -7.992 1.00 41.44 83 VAL A C 1
ATOM 644 O O . VAL A 1 83 ? -0.900 -11.366 -7.612 1.00 41.44 83 VAL A O 1
#

Secondary structure (DSSP, 8-state):
-----TT----S-HHHHHHHHHTTS------HHHHHHHHHTTSS---SS--------------TTSPPPHHHHHHHHHS----

Sequence (83 aa):
MNTVVGNAPTVNQVTPSFNAALEGLDVTRSRDVMARPFIESGTLKRIGDFSYDTGRRDCLVHAKYRLLGAHARTFRDWLPAAV

Foldseek 3Di:
DDDPPPDDPPPPDQVVQVVCVLVVNHDHDDDCVVCVVCCVVVSHPDDDPDDDDPV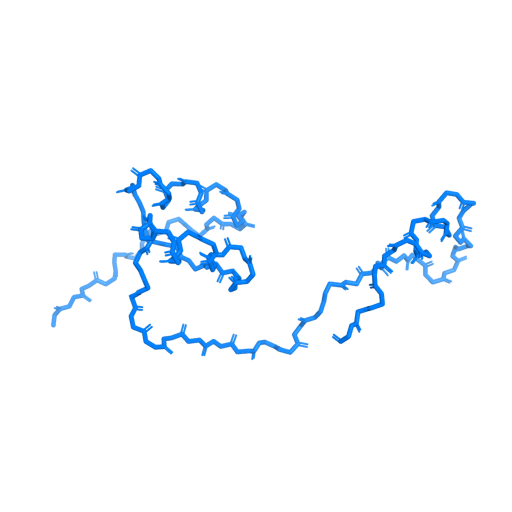DDDDDDDDPPDDQDPVRVVVVVPPPDGD

pLDDT: mean 78.73, std 15.61, range [35.88, 95.5]